Protein AF-A0A1V0R1L7-F1 (afdb_monomer)

Secondary structure (DSSP, 8-state):
-PPPPP---S---S-----PPPHHHHHHHHHHHHHHHHHHHHHHHHHHHHHSHHHHHHHHHHHHHHHHHHHHHHHHHHHHHHHHTT--HHHHHHHTT--HHHHHHHHHHHHHHHHHHHHHSHHHHHHHHHHHHHHHHHHHHHHHHHHHHHHHHHHHHHHHHHTSTTSSSPPP-

pLDDT: mean 82.45, std 17.09, range [37.06, 97.31]

Foldseek 3Di:
DDDDDDDDDPPPPPDPPCPPQDPVLVVLLVLLVLLLLLLVLVLLLLVLLLVQLASVLQCVLVSVVVSVVSVLLSVLSVVLSCVSVPHDLVNVQVVVVHDSVVCCVSRVVSNVVVSVVSVVCRVVSVVSSVVSVVSSVVSVVVCVVCVVVRNVVNPVSNVVSVPDAPPPHHPDD

Sequence (173 aa):
MRAQLPVVSTELTGMRHDAGMTSSQHDRLRNLLLALSDAALDLANDGVALAHPREGAALGLVIAPSLQGKAAHVEALACAVLRHAGVSWDAMAGRYDVTRQSLHRRLSAAADQVAENAQKFTPGHELSVHQELGLLAGACERLQQSFTPELEAAPEVWEVRRKTPGWWWPKGP

Structure (mmCIF, N/CA/C/O backbone):
data_AF-A0A1V0R1L7-F1
#
_entry.id   AF-A0A1V0R1L7-F1
#
loop_
_atom_site.group_PDB
_atom_site.id
_atom_site.type_symbol
_atom_site.label_atom_id
_atom_site.label_alt_id
_atom_site.label_comp_id
_atom_site.label_asym_id
_atom_site.label_entity_id
_atom_site.label_seq_id
_atom_site.pdbx_PDB_ins_code
_atom_site.Cartn_x
_atom_site.Cartn_y
_atom_site.Cartn_z
_atom_site.occupancy
_atom_site.B_iso_or_equiv
_atom_site.auth_seq_id
_atom_site.auth_comp_id
_atom_site.auth_asym_id
_atom_site.auth_atom_id
_atom_site.pdbx_PDB_model_num
ATOM 1 N N . MET A 1 1 ? -51.334 9.077 -24.164 1.00 40.53 1 MET A N 1
ATOM 2 C CA . MET A 1 1 ? -51.064 8.158 -23.037 1.00 40.53 1 MET A CA 1
ATOM 3 C C . MET A 1 1 ? -49.864 8.679 -22.261 1.00 40.53 1 MET A C 1
ATOM 5 O O . MET A 1 1 ? -48.751 8.579 -22.753 1.00 40.53 1 MET A O 1
ATOM 9 N N . ARG A 1 2 ? -50.092 9.314 -21.105 1.00 37.94 2 ARG A N 1
ATOM 10 C CA . ARG A 1 2 ? -49.042 9.690 -20.145 1.00 37.94 2 ARG A CA 1
ATOM 11 C C . ARG A 1 2 ? -49.097 8.667 -19.015 1.00 37.94 2 ARG A C 1
ATOM 13 O O . ARG A 1 2 ? -50.134 8.559 -18.369 1.00 37.94 2 ARG A O 1
ATOM 20 N N . ALA A 1 3 ? -48.031 7.898 -18.831 1.00 43.06 3 ALA A N 1
ATOM 21 C CA . ALA A 1 3 ? -47.920 6.975 -17.711 1.00 43.06 3 ALA A CA 1
ATOM 22 C C . ALA A 1 3 ? -47.681 7.777 -16.422 1.00 43.06 3 ALA A C 1
ATOM 24 O O . ALA A 1 3 ? -46.733 8.556 -16.336 1.00 43.06 3 ALA A O 1
ATOM 25 N N . GLN A 1 4 ? -48.580 7.609 -15.453 1.00 37.06 4 GLN A N 1
ATOM 26 C CA . GLN A 1 4 ? -48.411 8.047 -14.071 1.00 37.06 4 GLN A CA 1
ATOM 27 C C . GLN A 1 4 ? -47.345 7.165 -13.414 1.00 37.06 4 GLN A C 1
ATOM 29 O O . GLN A 1 4 ? -47.492 5.945 -13.373 1.00 37.06 4 GLN A O 1
ATOM 34 N N . LEU A 1 5 ? -46.275 7.778 -12.913 1.00 41.50 5 LEU A N 1
ATOM 35 C CA . LEU A 1 5 ? -45.351 7.123 -11.990 1.00 41.50 5 LEU A CA 1
ATOM 36 C C . LEU A 1 5 ? -45.958 7.181 -10.579 1.00 41.50 5 LEU A C 1
ATOM 38 O O . LEU A 1 5 ? -46.488 8.231 -10.202 1.00 41.50 5 LEU A O 1
ATOM 42 N N . PRO A 1 6 ? -45.923 6.085 -9.803 1.00 42.31 6 PRO A N 1
ATOM 43 C CA . PRO A 1 6 ? -46.509 6.061 -8.474 1.00 42.31 6 PRO A CA 1
ATOM 44 C C . PRO A 1 6 ? -45.695 6.917 -7.499 1.00 42.31 6 PRO A C 1
ATOM 46 O O . PRO A 1 6 ? -44.469 6.835 -7.430 1.00 42.31 6 PRO A O 1
ATOM 49 N N . VAL A 1 7 ? -46.423 7.717 -6.722 1.00 50.41 7 VAL A N 1
ATOM 50 C CA . VAL A 1 7 ? -45.963 8.368 -5.494 1.00 50.41 7 VAL A CA 1
ATOM 51 C C . VAL A 1 7 ? -45.568 7.263 -4.515 1.00 50.41 7 VAL A C 1
ATOM 53 O O . VAL A 1 7 ? -46.434 6.555 -4.007 1.00 50.41 7 VAL A O 1
ATOM 56 N N . VAL A 1 8 ? -44.267 7.089 -4.276 1.00 44.81 8 VAL A N 1
ATOM 57 C CA . VAL A 1 8 ? -43.769 6.199 -3.221 1.00 44.81 8 VAL A CA 1
ATOM 58 C C . VAL A 1 8 ? -43.462 7.037 -1.987 1.00 44.81 8 VAL A C 1
ATOM 60 O O . VAL A 1 8 ? -42.504 7.803 -1.944 1.00 44.81 8 VAL A O 1
ATOM 63 N N . SER A 1 9 ? -44.382 6.881 -1.040 1.00 40.00 9 SER A N 1
ATOM 64 C CA . SER A 1 9 ? -44.411 7.207 0.382 1.00 40.00 9 SER A CA 1
ATOM 65 C C . SER A 1 9 ? -43.230 7.929 1.031 1.00 40.00 9 SER A C 1
ATOM 67 O O . SER A 1 9 ? -42.117 7.431 1.183 1.00 40.00 9 SER A O 1
ATOM 69 N N . THR A 1 10 ? -43.620 9.066 1.589 1.00 44.59 10 THR A N 1
ATOM 70 C CA . THR A 1 10 ? -43.015 9.936 2.593 1.00 44.59 10 THR A CA 1
ATOM 71 C C . THR A 1 10 ? -42.812 9.268 3.969 1.00 44.59 10 THR A C 1
ATOM 73 O O . THR A 1 10 ? -43.235 9.828 4.973 1.00 44.59 10 THR A O 1
ATOM 76 N N . GLU A 1 11 ? -42.176 8.094 4.066 1.00 39.19 11 GLU A N 1
ATOM 77 C CA . GLU A 1 11 ? -41.917 7.433 5.369 1.00 39.19 11 GLU A CA 1
ATOM 78 C C . GLU A 1 11 ? -40.557 6.709 5.441 1.00 39.19 11 GLU A C 1
ATOM 80 O O . GLU A 1 11 ? -40.454 5.543 5.803 1.00 39.19 11 GLU A O 1
ATOM 85 N N . LEU A 1 12 ? -39.471 7.425 5.137 1.00 39.28 12 LEU A N 1
ATOM 86 C CA . LEU A 1 12 ? -38.110 7.056 5.577 1.00 39.28 12 LEU A CA 1
ATOM 87 C C . LEU A 1 12 ? -37.467 8.172 6.414 1.00 39.28 12 LEU A C 1
ATOM 89 O O . LEU A 1 12 ? -36.249 8.331 6.477 1.00 39.28 12 LEU A O 1
ATOM 93 N N . THR A 1 13 ? -38.309 8.929 7.114 1.00 42.03 13 THR A N 1
ATOM 94 C CA . THR A 1 13 ? -37.916 9.847 8.187 1.00 42.03 13 THR A CA 1
ATOM 95 C C . THR A 1 13 ? -37.793 9.048 9.486 1.00 42.03 13 THR A C 1
ATOM 97 O O . THR A 1 13 ? -38.558 9.218 10.426 1.00 42.03 13 THR A O 1
ATOM 100 N N . GLY A 1 14 ? -36.862 8.097 9.510 1.00 37.66 14 GLY A N 1
ATOM 101 C CA . GLY A 1 14 ? -36.647 7.203 10.641 1.00 37.66 14 GLY A CA 1
ATOM 102 C C . GLY A 1 14 ? -35.163 6.942 10.823 1.00 37.66 14 GLY A C 1
ATOM 103 O O . GLY A 1 14 ? -34.604 6.068 10.175 1.00 37.66 14 GLY A O 1
ATOM 104 N N . MET A 1 15 ? -34.547 7.708 11.724 1.00 38.34 15 MET A N 1
ATOM 105 C CA . MET A 1 15 ? -33.214 7.464 12.289 1.00 38.34 15 MET A CA 1
ATOM 106 C C . MET A 1 15 ? -32.006 7.656 11.356 1.00 38.34 15 MET A C 1
ATOM 108 O O . MET A 1 15 ? -31.093 6.834 11.319 1.00 38.34 15 MET A O 1
ATOM 112 N N . ARG A 1 16 ? -31.890 8.830 10.724 1.00 39.91 16 ARG A N 1
ATOM 113 C CA . ARG A 1 16 ? -30.555 9.440 10.632 1.00 39.91 16 ARG A CA 1
ATOM 114 C C . ARG A 1 16 ? -30.209 9.966 12.019 1.00 39.91 16 ARG A C 1
ATOM 116 O O . ARG A 1 16 ? -30.659 11.037 12.413 1.00 39.91 16 ARG A O 1
ATOM 123 N N . HIS A 1 17 ? -29.435 9.198 12.780 1.00 41.69 17 HIS A N 1
ATOM 124 C CA . HIS A 1 17 ? -28.569 9.820 13.769 1.00 41.69 17 HIS A CA 1
ATOM 125 C C . HIS A 1 17 ? -27.579 10.686 12.985 1.00 41.69 17 HIS A C 1
ATOM 127 O O . HIS A 1 17 ? -26.514 10.219 12.593 1.00 41.69 17 HIS A O 1
ATOM 133 N N . ASP A 1 18 ? -27.946 11.948 12.757 1.00 43.03 18 ASP A N 1
ATOM 134 C CA . ASP A 1 18 ? -26.992 13.032 12.545 1.00 43.03 18 ASP A CA 1
ATOM 135 C C . ASP A 1 18 ? -26.203 13.206 13.852 1.00 43.03 18 ASP A C 1
ATOM 137 O O . ASP A 1 18 ? -26.332 14.183 14.586 1.00 43.03 18 ASP A O 1
ATOM 141 N N . ALA A 1 19 ? -25.376 12.214 14.178 1.00 50.75 19 ALA A N 1
ATOM 142 C CA . ALA A 1 19 ? -24.194 12.440 14.979 1.00 50.75 19 ALA A CA 1
ATOM 143 C C . ALA A 1 19 ? -23.216 13.151 14.043 1.00 50.75 19 ALA A C 1
ATOM 145 O O . ALA A 1 19 ? -22.349 12.525 13.437 1.00 50.75 19 ALA A O 1
ATOM 146 N N . GLY A 1 20 ? -23.437 14.453 13.841 1.00 48.72 20 GLY A N 1
ATOM 147 C CA . GLY A 1 20 ? -22.510 15.293 13.101 1.00 48.72 20 GLY A CA 1
ATOM 148 C C . GLY A 1 20 ? -21.123 15.088 13.695 1.00 48.72 20 GLY A C 1
ATOM 149 O O . GLY A 1 20 ? -20.922 15.341 14.884 1.00 48.72 20 GLY A O 1
ATOM 150 N N . MET A 1 21 ? -20.195 14.559 12.893 1.00 60.97 21 MET A N 1
ATOM 151 C CA . MET A 1 21 ? -18.816 14.374 13.324 1.00 60.97 21 MET A CA 1
ATOM 152 C C . MET A 1 21 ? -18.313 15.708 13.875 1.00 60.97 21 MET A C 1
ATOM 154 O O . MET A 1 21 ? -18.403 16.748 13.216 1.00 60.97 21 MET A O 1
ATOM 158 N N . THR A 1 22 ? -17.798 15.694 15.100 1.00 74.44 22 THR A N 1
ATOM 159 C CA . THR A 1 22 ? -17.227 16.904 15.693 1.00 74.44 22 THR A CA 1
ATOM 160 C C . THR A 1 22 ? -16.042 17.372 14.842 1.00 74.44 22 THR A C 1
ATOM 162 O O . THR A 1 22 ? -15.439 16.570 14.125 1.00 74.44 22 THR A O 1
ATOM 165 N N . SER A 1 23 ? -15.670 18.657 14.906 1.00 73.19 23 SER A N 1
ATOM 166 C CA . SER A 1 23 ? -14.478 19.165 14.193 1.00 73.19 23 SER A CA 1
ATOM 167 C C . SER A 1 23 ? -13.250 18.281 14.453 1.00 73.19 23 SER A C 1
ATOM 169 O O . SER A 1 23 ? -12.542 17.908 13.529 1.00 73.19 23 SER A O 1
ATOM 171 N N . SER A 1 24 ? -13.082 17.820 15.697 1.00 82.00 24 SER A N 1
ATOM 172 C CA . SER A 1 24 ? -11.998 16.916 16.096 1.00 82.00 24 SER A CA 1
ATOM 173 C C . SER A 1 24 ? -12.072 15.527 15.444 1.00 82.00 24 SER A C 1
ATOM 175 O O . SER A 1 24 ? -11.038 14.950 15.104 1.00 82.00 24 SER A O 1
ATOM 177 N N . GLN A 1 25 ? -13.272 14.974 15.245 1.00 84.31 25 GLN A N 1
ATOM 178 C CA . GLN A 1 25 ? -13.444 13.702 14.537 1.00 84.31 25 GLN A CA 1
ATOM 179 C C . GLN A 1 25 ? -13.162 13.852 13.039 1.00 84.31 25 GLN A C 1
ATOM 181 O O . GLN A 1 25 ? -12.536 12.968 12.453 1.00 84.31 25 GLN A O 1
ATOM 186 N N . HIS A 1 26 ? -13.575 14.971 12.435 1.00 86.94 26 HIS A N 1
ATOM 187 C CA . HIS A 1 26 ? -13.254 15.298 11.044 1.00 86.94 26 HIS A CA 1
ATOM 188 C C . HIS A 1 26 ? -11.749 15.429 10.827 1.00 86.94 26 HIS A C 1
ATOM 190 O O . HIS A 1 26 ? -11.218 14.791 9.920 1.00 86.94 26 HIS A O 1
ATOM 196 N N . ASP A 1 27 ? -11.052 16.168 11.690 1.00 89.88 27 ASP A N 1
ATOM 197 C CA . ASP A 1 27 ? -9.600 16.334 11.598 1.00 89.88 27 ASP A CA 1
ATOM 198 C C . ASP A 1 27 ? -8.872 14.995 11.749 1.00 89.88 27 ASP A C 1
ATOM 200 O O . ASP A 1 27 ? -7.965 14.676 10.979 1.00 89.88 27 ASP A O 1
ATOM 204 N N . ARG A 1 28 ? -9.320 14.151 12.685 1.00 91.56 28 ARG A N 1
ATOM 205 C CA . ARG A 1 28 ? -8.755 12.810 12.864 1.00 91.56 28 ARG A CA 1
ATOM 206 C C . ARG A 1 28 ? -8.921 11.946 11.615 1.00 91.56 28 ARG A C 1
ATOM 208 O O . ARG A 1 28 ? -7.958 11.291 11.210 1.00 91.56 28 ARG A O 1
ATOM 215 N N . LEU A 1 29 ? -10.113 11.939 11.016 1.00 94.06 29 LEU A N 1
ATOM 216 C CA . LEU A 1 29 ? -10.384 11.173 9.800 1.00 94.06 29 LEU A CA 1
ATOM 217 C C . LEU A 1 29 ? -9.598 11.722 8.602 1.00 94.06 29 LEU A C 1
ATOM 219 O O . LEU A 1 29 ? -9.023 10.936 7.854 1.00 94.06 29 LEU A O 1
ATOM 223 N N . ARG A 1 30 ? -9.501 13.052 8.458 1.00 93.50 30 ARG A N 1
ATOM 224 C CA . ARG A 1 30 ? -8.654 13.709 7.449 1.00 93.50 30 ARG A CA 1
ATOM 225 C C . ARG A 1 30 ? -7.207 13.234 7.563 1.00 93.50 30 ARG A C 1
ATOM 227 O O . ARG A 1 30 ? -6.633 12.798 6.571 1.00 93.50 30 ARG A O 1
ATOM 234 N N . ASN A 1 31 ? -6.636 13.270 8.763 1.00 93.88 31 ASN A N 1
ATOM 235 C CA . ASN A 1 31 ? -5.245 12.876 8.993 1.00 93.88 31 ASN A CA 1
ATOM 236 C C . ASN A 1 31 ? -5.007 11.388 8.680 1.00 93.88 31 ASN A C 1
ATOM 238 O O . ASN A 1 31 ? -3.996 11.036 8.081 1.00 93.88 31 ASN A O 1
ATOM 242 N N . LEU A 1 32 ? -5.964 10.520 9.026 1.00 95.75 32 LEU A N 1
ATOM 243 C CA . LEU A 1 32 ? -5.928 9.097 8.672 1.00 95.75 32 LEU A CA 1
ATOM 244 C C . LEU A 1 32 ? -5.975 8.869 7.156 1.00 95.75 32 LEU A C 1
ATOM 246 O O . LEU A 1 32 ? -5.236 8.033 6.645 1.00 95.75 32 LEU A O 1
ATOM 250 N N . LEU A 1 33 ? -6.825 9.605 6.438 1.00 95.25 33 LEU A N 1
ATOM 251 C CA . LEU A 1 33 ? -6.928 9.519 4.979 1.00 95.25 33 LEU A CA 1
ATOM 252 C C . LEU A 1 33 ? -5.657 10.018 4.281 1.00 95.25 33 LEU A C 1
ATOM 254 O O . LEU A 1 33 ? -5.244 9.427 3.284 1.00 95.25 33 LEU A O 1
ATOM 258 N N . LEU A 1 34 ? -5.017 11.064 4.813 1.00 94.38 34 LEU A N 1
ATOM 259 C CA . LEU A 1 34 ? -3.721 11.539 4.324 1.00 94.38 34 LEU A CA 1
ATOM 260 C C . LEU A 1 34 ? -2.634 10.478 4.517 1.00 94.38 34 LEU A C 1
ATOM 262 O O . LEU A 1 34 ? -1.968 10.124 3.550 1.00 94.38 34 LEU A O 1
ATOM 266 N N . ALA A 1 35 ? -2.509 9.914 5.721 1.00 95.00 35 ALA A N 1
ATOM 267 C CA . ALA A 1 35 ? -1.542 8.851 6.001 1.00 95.00 35 ALA A CA 1
ATOM 268 C C . ALA A 1 35 ? -1.795 7.589 5.153 1.00 95.00 35 ALA A C 1
ATOM 270 O O . ALA A 1 35 ? -0.854 6.972 4.662 1.00 95.00 35 ALA A O 1
ATOM 271 N N . LEU A 1 36 ? -3.064 7.219 4.937 1.00 96.56 36 LEU A N 1
ATOM 272 C CA . LEU A 1 36 ? -3.436 6.130 4.029 1.00 96.56 36 LEU A CA 1
ATOM 273 C C . LEU A 1 36 ? -2.999 6.418 2.590 1.00 96.56 36 LEU A C 1
ATOM 275 O O . LEU A 1 36 ? -2.473 5.526 1.931 1.00 96.56 36 LEU A O 1
ATOM 279 N N . SER A 1 37 ? -3.225 7.640 2.105 1.00 94.94 37 SER A N 1
ATOM 280 C CA . SER A 1 37 ? -2.856 8.030 0.741 1.00 94.94 37 SER A CA 1
ATOM 281 C C . SER A 1 37 ? -1.341 8.000 0.550 1.00 94.94 37 SER A C 1
ATOM 283 O O . SER A 1 37 ? -0.871 7.433 -0.428 1.00 94.94 37 SER A O 1
ATOM 285 N N . ASP A 1 38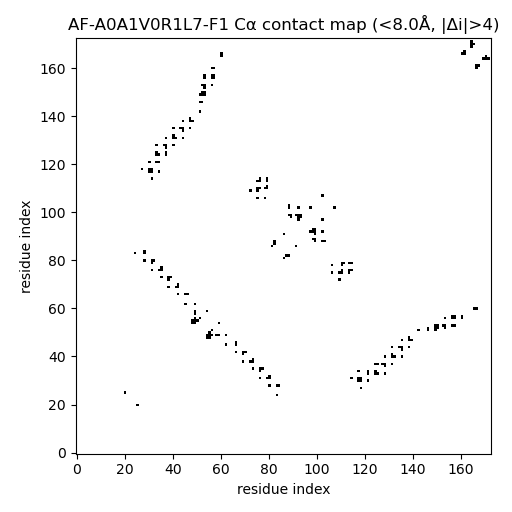 ? -0.594 8.539 1.512 1.00 94.12 38 ASP A N 1
ATOM 286 C CA . ASP A 1 38 ? 0.871 8.516 1.559 1.00 94.12 38 ASP A CA 1
ATOM 287 C C . ASP A 1 38 ? 1.415 7.079 1.468 1.00 94.12 38 ASP A C 1
ATOM 289 O O . ASP A 1 38 ? 2.116 6.721 0.522 1.00 94.12 38 ASP A O 1
ATOM 293 N N . ALA A 1 39 ? 0.973 6.200 2.374 1.00 94.12 39 ALA A N 1
ATOM 294 C CA . ALA A 1 39 ? 1.390 4.798 2.387 1.00 94.12 39 ALA A CA 1
ATOM 295 C C . ALA A 1 39 ? 0.986 4.031 1.114 1.00 94.12 39 ALA A C 1
ATOM 297 O O . ALA A 1 39 ? 1.709 3.141 0.662 1.00 94.12 39 ALA A O 1
ATOM 298 N N . ALA A 1 40 ? -0.176 4.345 0.533 1.00 95.62 40 ALA A N 1
ATOM 299 C CA . ALA A 1 40 ? -0.632 3.719 -0.703 1.00 95.62 40 ALA A CA 1
ATOM 300 C C . ALA A 1 40 ? 0.202 4.157 -1.916 1.00 95.62 40 ALA A C 1
ATOM 302 O O . ALA A 1 40 ? 0.450 3.337 -2.800 1.00 95.62 40 ALA A O 1
ATOM 303 N N . LEU A 1 41 ? 0.646 5.416 -1.958 1.00 94.38 41 LEU A N 1
ATOM 304 C CA . LEU A 1 41 ? 1.520 5.922 -3.015 1.00 94.38 41 LEU A CA 1
ATOM 305 C C . LEU A 1 41 ? 2.919 5.317 -2.920 1.00 94.38 41 LEU A C 1
ATOM 307 O O . LEU A 1 41 ? 3.429 4.838 -3.929 1.00 94.38 41 LEU A O 1
ATOM 311 N N . ASP A 1 42 ? 3.485 5.242 -1.717 1.00 90.81 42 ASP A N 1
ATOM 312 C CA . ASP A 1 42 ? 4.768 4.573 -1.478 1.00 90.81 42 ASP A CA 1
ATOM 313 C C . ASP A 1 42 ? 4.718 3.084 -1.890 1.00 90.81 42 ASP A C 1
ATOM 315 O O . ASP A 1 42 ? 5.608 2.576 -2.577 1.00 90.81 42 ASP A O 1
ATOM 319 N N . LEU A 1 43 ? 3.625 2.379 -1.563 1.00 93.31 43 LEU A N 1
ATOM 320 C CA . LEU A 1 43 ? 3.392 1.008 -2.035 1.00 93.31 43 LEU A CA 1
ATOM 321 C C . LEU A 1 43 ? 3.291 0.928 -3.570 1.00 93.31 43 LEU A C 1
ATOM 323 O O . LEU A 1 43 ? 3.819 -0.005 -4.179 1.00 93.31 43 LEU A O 1
ATOM 327 N N . ALA A 1 44 ? 2.602 1.882 -4.201 1.00 93.31 44 ALA A N 1
ATOM 328 C CA . ALA A 1 44 ? 2.444 1.925 -5.651 1.00 93.31 44 ALA A CA 1
ATOM 329 C C . ALA A 1 44 ? 3.774 2.201 -6.370 1.00 93.31 44 ALA A C 1
ATOM 331 O O . ALA A 1 44 ? 4.036 1.577 -7.398 1.00 93.31 44 ALA A O 1
ATOM 332 N N . ASN A 1 45 ? 4.626 3.068 -5.819 1.00 90.00 45 ASN A N 1
ATOM 333 C CA . ASN A 1 45 ? 5.953 3.369 -6.358 1.00 90.00 45 ASN A CA 1
ATOM 334 C C . ASN A 1 45 ? 6.840 2.118 -6.418 1.00 90.00 45 ASN A C 1
ATOM 336 O O . ASN A 1 45 ? 7.383 1.799 -7.481 1.00 90.00 45 ASN A O 1
ATOM 340 N N . ASP A 1 46 ? 6.899 1.339 -5.334 1.00 88.31 46 ASP A N 1
ATOM 341 C CA . ASP A 1 46 ? 7.596 0.044 -5.332 1.00 88.31 46 ASP A CA 1
ATOM 342 C C . ASP A 1 46 ? 6.980 -0.941 -6.343 1.00 88.31 46 ASP A C 1
ATOM 344 O O . ASP A 1 46 ? 7.692 -1.700 -7.006 1.00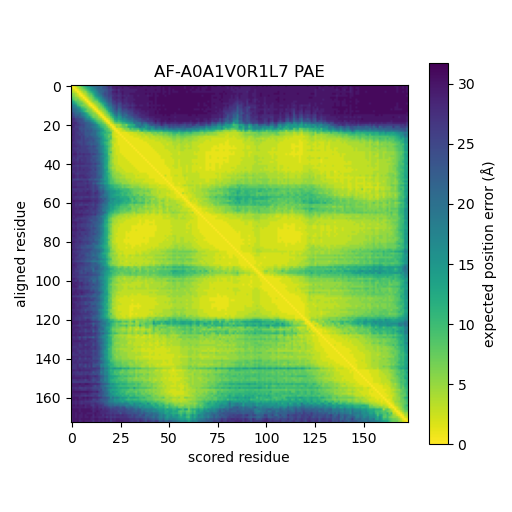 88.31 46 ASP A O 1
ATOM 348 N N . GLY A 1 47 ? 5.649 -0.929 -6.482 1.00 89.00 47 GLY A N 1
ATOM 349 C CA . GLY A 1 47 ? 4.929 -1.756 -7.450 1.00 89.00 47 GLY A CA 1
ATOM 350 C C . GLY A 1 47 ? 5.297 -1.440 -8.903 1.00 89.00 47 GLY A C 1
ATOM 351 O O . GLY A 1 47 ? 5.516 -2.357 -9.696 1.00 89.00 47 GLY A O 1
ATOM 352 N N . VAL A 1 48 ? 5.423 -0.158 -9.254 1.00 89.62 48 VAL A N 1
ATOM 353 C CA . VAL A 1 48 ? 5.861 0.275 -10.592 1.00 89.62 48 VAL A CA 1
ATOM 354 C C . VAL A 1 48 ? 7.321 -0.098 -10.840 1.00 89.62 48 VAL A C 1
ATOM 356 O O . VAL A 1 48 ? 7.638 -0.609 -11.915 1.00 89.62 48 VAL A O 1
ATOM 359 N N . ALA A 1 49 ? 8.197 0.070 -9.845 1.00 85.31 49 ALA A N 1
ATOM 360 C CA . ALA A 1 49 ? 9.594 -0.359 -9.947 1.00 85.31 49 ALA A CA 1
ATOM 361 C C . ALA A 1 49 ? 9.713 -1.872 -10.219 1.00 85.31 49 ALA A C 1
ATOM 363 O O . ALA A 1 49 ? 10.545 -2.311 -11.013 1.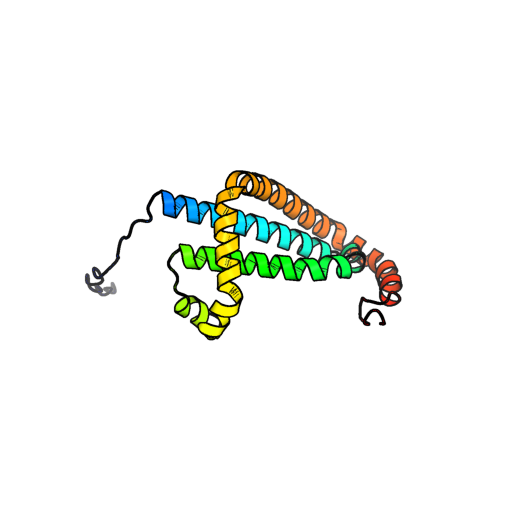00 85.31 49 ALA A O 1
ATOM 364 N N . LEU A 1 50 ? 8.837 -2.682 -9.618 1.00 86.69 50 LEU A N 1
ATOM 365 C CA . LEU A 1 50 ? 8.753 -4.120 -9.889 1.00 86.69 50 LEU A CA 1
ATOM 366 C C . LEU A 1 50 ? 8.177 -4.464 -11.263 1.00 86.69 50 LEU A C 1
ATOM 368 O O . LEU A 1 50 ? 8.568 -5.475 -11.844 1.00 86.69 50 LEU A O 1
ATOM 372 N N . ALA A 1 51 ? 7.260 -3.648 -11.784 1.00 88.56 51 ALA A N 1
ATOM 373 C CA . ALA A 1 51 ? 6.682 -3.842 -13.112 1.00 88.56 51 ALA A CA 1
ATOM 374 C C . ALA A 1 51 ? 7.690 -3.577 -14.245 1.00 88.56 51 ALA A C 1
ATOM 376 O O . ALA A 1 51 ? 7.476 -3.998 -15.383 1.00 88.56 51 ALA A O 1
ATOM 377 N N . HIS A 1 52 ? 8.795 -2.894 -13.947 1.00 88.44 52 HIS A N 1
ATOM 378 C CA . HIS A 1 52 ? 9.821 -2.569 -14.921 1.00 88.44 52 HIS A CA 1
ATOM 379 C C . HIS A 1 52 ? 10.625 -3.826 -15.337 1.00 88.44 52 HIS A C 1
ATOM 381 O O . HIS A 1 52 ? 11.259 -4.448 -14.482 1.00 88.44 52 HIS A O 1
ATOM 387 N N . PRO A 1 53 ? 10.693 -4.204 -16.633 1.00 88.38 53 PRO A N 1
ATOM 388 C CA . PRO A 1 53 ? 11.251 -5.496 -17.067 1.00 88.38 53 PRO A CA 1
ATOM 389 C C . PRO A 1 53 ? 12.688 -5.770 -16.602 1.00 88.38 53 PRO A C 1
ATOM 391 O O . PRO A 1 53 ? 13.019 -6.880 -16.176 1.00 88.38 53 PRO A O 1
ATOM 394 N N . ARG A 1 54 ? 13.546 -4.748 -16.669 1.00 87.62 54 ARG A N 1
ATOM 395 C CA . ARG A 1 54 ? 14.956 -4.840 -16.277 1.00 87.62 54 ARG A CA 1
ATOM 396 C C . ARG A 1 54 ? 15.174 -4.600 -14.781 1.00 87.62 54 ARG A C 1
ATOM 398 O O . ARG A 1 54 ? 15.712 -5.467 -14.094 1.00 87.62 54 ARG A O 1
ATOM 405 N N . GLU A 1 55 ? 14.741 -3.447 -14.269 1.00 81.88 55 GLU A N 1
ATOM 406 C CA . GLU A 1 55 ? 14.864 -3.084 -12.849 1.00 81.88 55 GLU A CA 1
ATOM 407 C C . GLU A 1 55 ? 14.131 -4.052 -11.917 1.00 81.88 55 GLU A C 1
ATOM 409 O O . GLU A 1 55 ? 14.728 -4.510 -10.946 1.00 81.88 55 GLU A O 1
ATOM 414 N N . GLY A 1 56 ? 12.897 -4.447 -12.235 1.00 85.56 56 GLY A N 1
ATOM 415 C CA . GLY A 1 56 ? 12.128 -5.411 -11.451 1.00 85.56 56 GLY A CA 1
ATOM 416 C C . GLY A 1 56 ? 12.814 -6.774 -11.371 1.00 85.56 56 GLY A C 1
ATOM 417 O O . GLY A 1 56 ? 12.899 -7.369 -10.296 1.00 85.56 56 GLY A O 1
ATOM 418 N N . ALA A 1 57 ? 13.419 -7.241 -12.467 1.00 81.62 57 ALA A N 1
ATOM 419 C CA . ALA A 1 57 ? 14.227 -8.458 -12.449 1.00 81.62 57 ALA A CA 1
ATOM 420 C C . ALA A 1 57 ? 15.525 -8.308 -11.639 1.00 81.62 57 ALA A C 1
ATOM 422 O O . ALA A 1 57 ? 15.981 -9.254 -10.995 1.00 81.62 57 ALA A O 1
ATOM 423 N N . ALA A 1 58 ? 16.130 -7.120 -11.640 1.00 81.31 58 ALA A N 1
ATOM 424 C CA . ALA A 1 58 ? 17.331 -6.847 -10.863 1.00 81.31 58 ALA A CA 1
ATOM 425 C C . ALA A 1 58 ? 17.054 -6.700 -9.355 1.00 81.31 58 ALA A C 1
ATOM 427 O O . ALA A 1 58 ? 17.796 -7.228 -8.526 1.00 81.31 58 ALA A O 1
ATOM 428 N N . LEU A 1 59 ? 16.006 -5.980 -8.978 1.00 79.56 59 LEU A N 1
ATOM 429 C CA . LEU A 1 59 ? 15.776 -5.538 -7.603 1.00 79.56 59 LEU A CA 1
ATOM 430 C C . LEU A 1 59 ? 14.631 -6.279 -6.917 1.00 79.56 59 LEU A C 1
ATOM 432 O O . LEU A 1 59 ? 14.442 -6.117 -5.714 1.00 79.56 59 LEU A O 1
ATOM 436 N N . GLY A 1 60 ? 13.900 -7.136 -7.633 1.00 77.19 60 GLY A N 1
ATOM 437 C CA . GLY A 1 60 ? 12.638 -7.674 -7.141 1.00 77.19 60 GLY A CA 1
ATOM 438 C C . GLY A 1 60 ? 12.721 -8.454 -5.832 1.00 77.19 60 GLY A C 1
ATOM 439 O O . GLY A 1 60 ? 11.801 -8.389 -5.031 1.00 77.19 60 GLY A O 1
ATOM 440 N N . LEU A 1 61 ? 13.849 -9.101 -5.536 1.00 75.69 61 LEU A N 1
ATOM 441 C CA . LEU A 1 61 ? 14.055 -9.792 -4.253 1.00 75.69 61 LEU A CA 1
ATOM 442 C C . LEU A 1 61 ? 14.351 -8.868 -3.075 1.00 75.69 61 LEU A C 1
ATOM 444 O O . LEU A 1 61 ? 14.191 -9.275 -1.928 1.00 75.69 61 LEU A O 1
ATOM 448 N N . VAL A 1 62 ? 14.815 -7.653 -3.351 1.00 77.81 62 VAL A N 1
ATOM 449 C CA . VAL A 1 62 ? 15.004 -6.616 -2.336 1.00 77.81 62 VAL A CA 1
ATOM 450 C C . VAL A 1 62 ? 13.669 -5.916 -2.072 1.00 77.81 62 VAL A C 1
ATOM 452 O O . VAL A 1 62 ? 13.345 -5.657 -0.918 1.00 77.81 62 VAL A O 1
ATOM 455 N N . ILE A 1 63 ? 12.878 -5.681 -3.125 1.00 76.56 63 ILE A N 1
ATOM 456 C CA . ILE A 1 63 ? 11.611 -4.935 -3.060 1.00 76.56 63 ILE A CA 1
ATOM 457 C C . ILE A 1 63 ? 10.433 -5.819 -2.600 1.00 76.56 63 ILE A C 1
ATOM 459 O O . ILE A 1 63 ? 9.556 -5.373 -1.868 1.00 76.56 63 ILE A O 1
ATOM 463 N N . ALA A 1 64 ? 10.378 -7.101 -2.973 1.00 76.50 64 ALA A N 1
ATOM 464 C CA . ALA A 1 64 ? 9.228 -7.952 -2.644 1.00 76.50 64 ALA A CA 1
ATOM 465 C C . ALA A 1 64 ? 8.987 -8.131 -1.126 1.00 76.50 64 ALA A C 1
ATOM 467 O O . ALA A 1 64 ? 7.830 -8.047 -0.704 1.00 76.50 64 ALA A O 1
ATOM 468 N N . PRO A 1 65 ? 10.015 -8.319 -0.270 1.00 81.19 65 PRO A N 1
ATOM 469 C CA . PRO A 1 65 ? 9.804 -8.353 1.176 1.00 81.19 65 PRO A CA 1
ATOM 470 C C . PRO A 1 65 ? 9.295 -7.019 1.745 1.00 81.19 65 PRO A C 1
ATOM 472 O O . PRO A 1 65 ? 8.455 -7.030 2.647 1.00 81.19 65 PRO A O 1
ATOM 475 N N . SER A 1 66 ? 9.758 -5.873 1.221 1.00 82.75 66 SER A N 1
ATOM 476 C CA . SER A 1 66 ? 9.277 -4.561 1.675 1.00 82.75 66 SER A CA 1
ATOM 477 C C . SER A 1 66 ? 7.825 -4.323 1.267 1.00 82.75 66 SER A C 1
ATOM 479 O O . SER A 1 66 ? 7.053 -3.827 2.089 1.00 82.75 66 SER A O 1
ATOM 481 N N . LEU A 1 67 ? 7.413 -4.762 0.070 1.00 86.94 67 LEU A N 1
ATOM 482 C CA . LEU A 1 67 ? 6.022 -4.674 -0.383 1.00 86.94 67 LEU A CA 1
ATOM 483 C C . LEU A 1 67 ? 5.042 -5.339 0.579 1.00 86.94 67 LEU A C 1
ATOM 485 O O . LEU A 1 67 ? 3.976 -4.787 0.837 1.00 86.94 67 LEU A O 1
ATOM 489 N N . GLN A 1 68 ? 5.375 -6.518 1.110 1.00 88.75 68 GLN A N 1
ATOM 490 C CA . GLN A 1 68 ? 4.483 -7.212 2.040 1.00 88.75 68 GLN A CA 1
ATOM 491 C C . GLN A 1 68 ? 4.253 -6.380 3.310 1.00 88.75 68 GLN A C 1
ATOM 493 O O . GLN A 1 68 ? 3.118 -6.254 3.773 1.00 88.75 68 GLN A O 1
ATOM 498 N N . GLY A 1 69 ? 5.319 -5.779 3.847 1.00 91.31 69 GLY A N 1
ATOM 499 C CA . GLY A 1 69 ? 5.235 -4.872 4.991 1.00 91.31 69 GLY A CA 1
ATOM 500 C C . GLY A 1 69 ? 4.419 -3.615 4.680 1.00 91.31 69 GLY A C 1
ATOM 501 O O . GLY A 1 69 ? 3.529 -3.258 5.453 1.00 91.31 69 GLY A O 1
ATOM 502 N N . LYS A 1 70 ? 4.662 -2.988 3.522 1.00 94.12 70 LYS A N 1
ATOM 503 C CA . LYS A 1 70 ? 3.920 -1.806 3.053 1.00 94.12 70 LYS A CA 1
ATOM 504 C C . LYS A 1 70 ? 2.432 -2.113 2.840 1.00 94.12 70 LYS A C 1
ATOM 506 O O . LYS A 1 70 ? 1.579 -1.366 3.308 1.00 94.12 70 LYS A O 1
ATOM 511 N N . ALA A 1 71 ? 2.096 -3.251 2.234 1.00 94.69 71 ALA A N 1
ATOM 512 C CA . ALA A 1 71 ? 0.713 -3.683 2.033 1.00 94.69 71 ALA A CA 1
ATOM 513 C C . ALA A 1 71 ? -0.015 -3.929 3.364 1.00 94.69 71 ALA A C 1
ATOM 515 O O . ALA A 1 71 ? -1.148 -3.482 3.539 1.00 94.69 71 ALA A O 1
ATOM 516 N N . ALA A 1 72 ? 0.646 -4.575 4.331 1.00 94.19 72 ALA A N 1
ATOM 517 C CA . ALA A 1 72 ? 0.094 -4.750 5.675 1.00 94.19 72 ALA A CA 1
ATOM 518 C C . ALA A 1 72 ? -0.110 -3.404 6.397 1.00 94.19 72 ALA A C 1
ATOM 520 O O . ALA A 1 72 ? -1.090 -3.227 7.122 1.00 94.19 72 ALA A O 1
ATOM 521 N N . HIS A 1 73 ? 0.787 -2.437 6.181 1.00 96.00 73 HIS A N 1
ATOM 522 C CA . HIS A 1 73 ? 0.655 -1.089 6.729 1.00 96.00 73 HIS A CA 1
ATOM 523 C C . HIS A 1 73 ? -0.545 -0.335 6.134 1.00 96.00 73 HIS A C 1
ATOM 525 O O . HIS A 1 73 ? -1.354 0.219 6.882 1.00 96.00 73 HIS A O 1
ATOM 531 N N . VAL A 1 74 ? -0.717 -0.386 4.808 1.00 97.25 74 VAL A N 1
ATOM 532 C CA . VAL A 1 74 ? -1.891 0.163 4.106 1.00 97.25 74 VAL A CA 1
ATOM 533 C C . VAL A 1 74 ? -3.181 -0.487 4.609 1.00 97.25 74 VAL A C 1
ATOM 535 O O . VAL A 1 74 ? -4.157 0.212 4.878 1.00 97.25 74 VAL A O 1
ATOM 538 N N . GLU A 1 75 ? -3.191 -1.807 4.805 1.00 96.25 75 GLU A N 1
ATOM 539 C CA . GLU A 1 75 ? -4.353 -2.519 5.345 1.00 96.25 75 GLU A CA 1
ATOM 540 C C . GLU A 1 75 ? -4.705 -2.053 6.769 1.00 96.25 75 GLU A C 1
ATOM 542 O O . GLU A 1 75 ? -5.878 -1.814 7.074 1.00 96.25 75 GLU A O 1
ATOM 547 N N . ALA A 1 76 ? -3.705 -1.866 7.635 1.00 97.06 76 ALA A N 1
ATOM 548 C CA . ALA A 1 76 ? -3.915 -1.339 8.981 1.00 97.06 76 ALA A CA 1
ATOM 549 C C . ALA A 1 76 ? -4.496 0.087 8.956 1.00 97.06 76 ALA A C 1
ATOM 551 O O . ALA A 1 76 ? -5.431 0.377 9.705 1.00 97.06 76 ALA A O 1
ATOM 552 N N . LEU A 1 77 ? -3.995 0.958 8.071 1.00 97.31 77 LEU A N 1
ATOM 553 C CA . LEU A 1 77 ? -4.505 2.322 7.888 1.00 97.31 77 LEU A CA 1
ATOM 554 C C . LEU A 1 77 ? -5.938 2.330 7.344 1.00 97.31 77 LEU A C 1
ATOM 556 O O . LEU A 1 77 ? -6.788 3.047 7.871 1.00 97.31 77 LEU A O 1
ATOM 560 N N . ALA A 1 78 ? -6.246 1.491 6.353 1.00 96.69 78 ALA A N 1
ATOM 561 C CA . ALA A 1 78 ? -7.601 1.345 5.825 1.00 96.69 78 ALA A CA 1
ATOM 562 C C . ALA A 1 78 ? -8.576 0.856 6.910 1.00 96.69 78 ALA A C 1
ATOM 564 O O . ALA A 1 78 ? -9.673 1.398 7.062 1.00 96.69 78 ALA A O 1
ATOM 565 N N . CYS A 1 79 ? -8.157 -0.117 7.726 1.00 96.12 79 CYS A N 1
ATOM 566 C CA . CYS A 1 79 ? -8.926 -0.573 8.879 1.00 96.12 79 CYS A CA 1
ATOM 567 C C . CYS A 1 79 ? -9.149 0.557 9.899 1.00 96.12 79 CYS A C 1
ATOM 569 O O . CYS A 1 79 ? -10.258 0.706 10.416 1.00 96.12 79 CYS A O 1
ATOM 571 N N . ALA A 1 80 ? -8.125 1.363 10.187 1.00 96.56 80 ALA A N 1
ATOM 572 C CA . ALA A 1 80 ? -8.231 2.502 11.095 1.00 96.56 80 ALA A CA 1
ATOM 573 C C . ALA A 1 80 ? -9.214 3.566 10.576 1.00 96.56 80 ALA A C 1
ATOM 575 O O . ALA A 1 80 ? -10.066 4.025 11.339 1.00 96.56 80 ALA A O 1
ATOM 576 N N . VAL A 1 81 ? -9.154 3.906 9.282 1.00 96.69 81 VAL A N 1
ATOM 577 C CA . VAL A 1 81 ? -10.102 4.816 8.613 1.00 96.69 81 VAL A CA 1
ATOM 578 C C . VAL A 1 81 ? -11.537 4.323 8.791 1.00 96.69 81 VAL A C 1
ATOM 580 O O . VAL A 1 81 ? -12.384 5.072 9.271 1.00 96.69 81 VAL A O 1
ATOM 583 N N . LEU A 1 82 ? -11.809 3.053 8.468 1.00 94.81 82 LEU A N 1
ATOM 584 C CA . LEU A 1 82 ? -13.152 2.476 8.579 1.00 94.81 82 LEU A CA 1
ATOM 585 C C . LEU A 1 82 ? -13.670 2.502 10.022 1.00 94.81 82 LEU A C 1
ATOM 587 O O . LEU A 1 82 ? -14.803 2.921 10.263 1.00 94.81 82 LEU A O 1
ATOM 591 N N . ARG A 1 83 ? -12.834 2.126 10.997 1.00 94.19 83 ARG A N 1
ATOM 592 C CA . ARG A 1 83 ? -13.207 2.173 12.420 1.00 94.19 83 ARG A CA 1
ATOM 593 C C . ARG A 1 83 ? -13.528 3.588 12.883 1.00 94.19 83 ARG A C 1
ATOM 595 O O . ARG A 1 83 ? -14.529 3.794 13.565 1.00 94.19 83 ARG A O 1
ATOM 602 N N . HIS A 1 84 ? -12.699 4.561 12.514 1.00 93.31 84 HIS A N 1
ATOM 603 C CA . HIS A 1 84 ? -12.901 5.957 12.899 1.00 93.31 84 HIS A CA 1
ATOM 604 C C . HIS A 1 84 ? -14.043 6.643 12.139 1.00 93.31 84 HIS A C 1
ATOM 606 O O . HIS A 1 84 ? -14.587 7.620 12.647 1.00 93.31 84 HIS A O 1
ATOM 612 N N . ALA A 1 85 ? -14.464 6.097 10.997 1.00 92.31 85 ALA A N 1
ATOM 613 C CA . ALA A 1 85 ? -15.698 6.467 10.304 1.00 92.31 85 ALA A CA 1
ATOM 614 C C . ALA A 1 85 ? -16.963 5.813 10.907 1.00 92.31 85 ALA A C 1
ATOM 616 O O . ALA A 1 85 ? -18.065 6.046 10.418 1.00 92.31 85 ALA A O 1
ATOM 617 N N . GLY A 1 86 ? -16.826 4.996 11.959 1.00 91.56 86 GLY A N 1
ATOM 618 C CA . GLY A 1 86 ? -17.945 4.360 12.661 1.00 91.56 86 GLY A CA 1
ATOM 619 C C . GLY A 1 86 ? -18.310 2.957 12.165 1.00 91.56 86 GLY A C 1
ATOM 620 O O . GLY A 1 86 ? -19.317 2.401 12.600 1.00 91.56 86 GLY A O 1
ATOM 621 N N . VAL A 1 87 ? -17.510 2.351 11.283 1.00 92.81 87 VAL A N 1
ATOM 622 C CA . VAL A 1 87 ? -17.750 0.981 10.809 1.00 92.81 87 VAL A CA 1
ATOM 623 C C . VAL A 1 87 ? -17.358 -0.025 11.894 1.00 92.81 87 VAL A C 1
ATOM 625 O O . VAL A 1 87 ? -16.237 -0.012 12.411 1.00 92.81 87 VAL A O 1
ATOM 628 N N . SER A 1 88 ? -18.280 -0.926 12.237 1.00 93.12 88 SER A N 1
ATOM 629 C CA . SER A 1 88 ? -18.039 -1.968 13.238 1.00 93.12 88 SER A CA 1
ATOM 630 C C . SER A 1 88 ? -17.146 -3.094 12.703 1.00 93.12 88 SER A C 1
ATOM 632 O O . SER A 1 88 ? -17.064 -3.348 11.499 1.00 93.12 88 SER A O 1
ATOM 634 N N . TRP A 1 89 ? -16.505 -3.831 13.614 1.00 93.06 89 TRP A N 1
ATOM 635 C CA . TRP A 1 89 ? -15.718 -5.013 13.253 1.00 93.06 89 TRP A CA 1
ATOM 636 C C . TRP A 1 89 ? -16.543 -6.110 12.579 1.00 93.06 89 TRP A C 1
ATOM 638 O O . TRP A 1 89 ? -16.023 -6.778 11.691 1.00 93.06 89 TRP A O 1
ATOM 648 N N . ASP A 1 90 ? -17.810 -6.281 12.965 1.00 93.94 90 ASP A N 1
ATOM 649 C CA . ASP A 1 90 ? -18.720 -7.231 12.313 1.00 93.94 90 ASP A CA 1
ATOM 650 C C . ASP A 1 90 ? -19.011 -6.825 10.865 1.00 93.94 90 ASP A C 1
ATOM 652 O O . ASP A 1 90 ? -1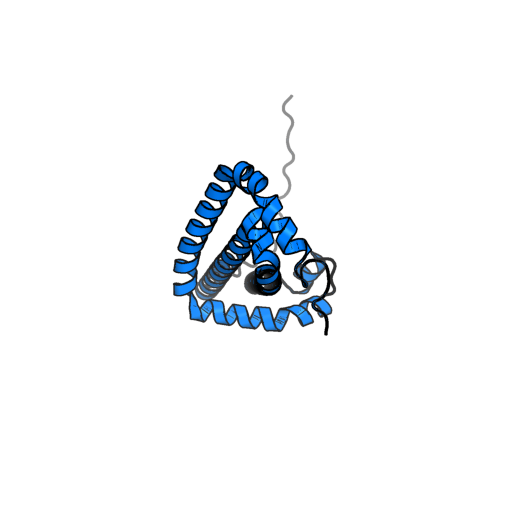8.951 -7.664 9.969 1.00 93.94 90 ASP A O 1
ATOM 656 N N . ALA A 1 91 ? -19.250 -5.532 10.616 1.00 91.62 91 ALA A N 1
ATOM 657 C CA . ALA A 1 91 ? -19.499 -5.018 9.272 1.00 91.62 91 ALA A CA 1
ATOM 658 C C . ALA A 1 91 ? -18.268 -5.162 8.362 1.00 91.62 91 ALA A C 1
ATOM 660 O O . ALA A 1 91 ? -18.399 -5.547 7.201 1.00 91.62 91 ALA A O 1
ATOM 661 N N . MET A 1 92 ? -17.067 -4.900 8.890 1.00 93.25 92 MET A N 1
ATOM 662 C CA . MET A 1 92 ? -15.826 -5.142 8.148 1.00 93.25 92 MET A CA 1
ATOM 663 C C . MET A 1 92 ? -15.634 -6.635 7.863 1.00 93.25 92 MET A C 1
ATOM 665 O O . MET A 1 92 ? -15.392 -7.011 6.722 1.00 93.25 92 MET A O 1
ATOM 669 N N . ALA A 1 93 ? -15.784 -7.495 8.872 1.00 91.94 93 ALA A N 1
ATOM 670 C CA . ALA A 1 93 ? -15.568 -8.933 8.744 1.00 91.94 93 ALA A CA 1
ATOM 671 C C . ALA A 1 93 ? -16.539 -9.594 7.748 1.00 91.94 93 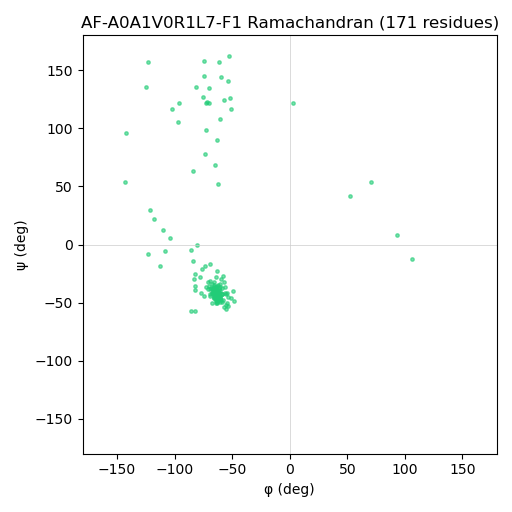ALA A C 1
ATOM 673 O O . ALA A 1 93 ? -16.108 -10.370 6.895 1.00 91.94 93 ALA A O 1
ATOM 674 N N . GLY A 1 94 ? -17.821 -9.210 7.786 1.00 88.25 94 GLY A N 1
ATOM 675 C CA . GLY A 1 94 ? -18.850 -9.725 6.879 1.00 88.25 94 GLY A CA 1
ATOM 676 C C . GLY A 1 94 ? -18.618 -9.389 5.402 1.00 88.25 94 GLY A C 1
ATOM 677 O O . GLY A 1 94 ? -19.097 -10.110 4.535 1.00 88.25 94 GLY A O 1
ATOM 678 N N . ARG A 1 95 ? -17.850 -8.334 5.092 1.00 87.56 95 ARG A N 1
ATOM 679 C CA . ARG A 1 95 ? -17.508 -7.971 3.707 1.00 87.56 95 ARG A CA 1
ATOM 680 C C . ARG A 1 95 ? -16.397 -8.838 3.107 1.00 87.56 95 ARG A C 1
ATOM 682 O O . ARG A 1 95 ? -16.350 -8.987 1.890 1.00 87.56 95 ARG A O 1
ATOM 689 N N . TYR A 1 96 ? -15.506 -9.374 3.940 1.00 80.12 96 TYR A N 1
ATOM 690 C CA . TYR A 1 96 ? -14.306 -10.102 3.505 1.00 80.12 96 TYR A CA 1
ATOM 691 C C . TYR A 1 96 ? -14.371 -11.608 3.782 1.00 80.12 96 TYR A C 1
ATOM 693 O O . TYR A 1 96 ? -13.346 -12.274 3.700 1.00 80.12 96 TYR A O 1
ATOM 701 N N . ASP A 1 97 ? -15.551 -12.129 4.126 1.00 86.75 97 ASP A N 1
ATOM 702 C CA . ASP A 1 97 ? -15.775 -13.545 4.449 1.00 86.75 97 ASP A CA 1
ATOM 703 C C . ASP A 1 97 ? -14.804 -14.088 5.519 1.00 86.75 97 ASP A C 1
ATOM 705 O O . ASP A 1 97 ? -14.245 -15.180 5.432 1.00 86.75 97 ASP A O 1
ATOM 709 N N . VAL A 1 98 ? -14.562 -13.280 6.557 1.00 90.88 98 VAL A N 1
ATOM 710 C CA . VAL A 1 98 ? -13.729 -13.654 7.707 1.00 90.88 98 VAL A CA 1
ATOM 711 C C . VAL A 1 98 ? -14.513 -13.513 9.000 1.00 90.88 98 VAL A C 1
ATOM 713 O O . VAL A 1 98 ? -15.464 -12.743 9.104 1.00 90.88 98 VAL A O 1
ATOM 716 N N . THR A 1 99 ? -14.095 -14.229 10.042 1.00 93.94 99 THR A N 1
ATOM 717 C CA . THR A 1 99 ? -14.711 -14.066 11.363 1.00 93.94 99 THR A CA 1
ATOM 718 C C . THR A 1 99 ? -14.258 -12.759 12.014 1.00 93.94 99 THR A C 1
ATOM 720 O O . THR A 1 99 ? -13.087 -12.372 11.917 1.00 93.94 99 THR A O 1
ATOM 723 N N . ARG A 1 100 ? -15.157 -12.110 12.770 1.00 94.69 100 ARG A N 1
ATOM 724 C CA . ARG A 1 100 ? -14.829 -10.911 13.563 1.00 94.69 100 ARG A CA 1
ATOM 725 C C . ARG A 1 100 ? -13.594 -11.128 14.444 1.00 94.69 100 ARG A C 1
ATOM 727 O O . ARG A 1 100 ? -12.715 -10.275 14.499 1.00 94.69 100 ARG A O 1
ATOM 734 N N . GLN A 1 101 ? -13.528 -12.265 15.139 1.00 95.06 101 GLN A N 1
ATOM 735 C CA . GLN A 1 101 ? -12.428 -12.595 16.053 1.00 95.06 101 GLN A CA 1
ATOM 736 C C . GLN A 1 101 ? -11.084 -12.711 15.323 1.00 95.06 101 GLN A C 1
ATOM 738 O O . GLN A 1 101 ? -10.082 -12.195 15.816 1.00 95.06 101 GLN A O 1
ATOM 743 N N . SER A 1 102 ? -11.065 -13.347 14.145 1.00 93.50 102 SER A N 1
ATOM 744 C CA . SER A 1 102 ? -9.860 -13.464 13.317 1.00 93.50 102 SER A CA 1
ATOM 745 C C . SER A 1 102 ? -9.367 -12.091 12.859 1.00 93.50 102 SER A C 1
ATOM 747 O O . SER A 1 102 ? -8.203 -11.746 13.077 1.00 93.50 102 SER A O 1
ATOM 749 N N . LEU A 1 103 ? -10.274 -11.274 12.310 1.00 93.31 103 LEU A N 1
ATOM 750 C CA . LEU A 1 103 ? -9.963 -9.929 11.831 1.00 93.31 103 LEU A CA 1
ATOM 751 C C . LEU A 1 103 ? -9.437 -9.030 12.958 1.00 93.31 103 LEU A C 1
ATOM 753 O O . LEU A 1 103 ? -8.373 -8.427 12.827 1.00 93.31 103 LEU A O 1
ATOM 757 N N . HIS A 1 104 ? -10.143 -8.998 14.090 1.00 94.44 104 HIS A N 1
ATOM 758 C CA . HIS A 1 104 ? -9.768 -8.192 15.249 1.00 94.44 104 HIS A CA 1
ATOM 759 C C . HIS A 1 104 ? -8.395 -8.589 15.800 1.00 94.44 104 HIS A C 1
ATOM 761 O O . HIS A 1 104 ? -7.559 -7.725 16.057 1.00 94.44 104 HIS A O 1
ATOM 767 N N . ARG A 1 105 ? -8.136 -9.894 15.970 1.00 94.62 105 ARG A N 1
ATOM 768 C CA . ARG A 1 105 ? -6.846 -10.390 16.476 1.00 94.62 105 ARG A CA 1
ATOM 769 C C . ARG A 1 105 ? -5.689 -9.993 15.562 1.00 94.62 105 ARG A C 1
ATOM 771 O O . ARG A 1 105 ? -4.601 -9.722 16.054 1.00 94.62 105 ARG A O 1
ATOM 778 N N . ARG A 1 106 ? -5.921 -9.977 14.249 1.00 94.19 106 ARG A N 1
ATOM 779 C CA . ARG A 1 106 ? -4.896 -9.657 13.255 1.00 94.19 106 ARG A CA 1
ATOM 780 C C . ARG A 1 106 ? -4.616 -8.158 13.157 1.00 94.19 106 ARG A C 1
ATOM 782 O O . ARG A 1 106 ? -3.456 -7.784 13.045 1.00 94.19 106 ARG A O 1
ATOM 789 N N . LEU A 1 107 ? -5.654 -7.320 13.186 1.00 95.50 107 LEU A N 1
ATOM 790 C CA . LEU A 1 107 ? -5.531 -5.909 12.805 1.00 95.50 107 LEU A CA 1
ATOM 791 C C . LEU A 1 107 ? -5.715 -4.901 13.939 1.00 95.50 107 LEU A C 1
ATOM 793 O O . LEU A 1 107 ? -5.275 -3.773 13.764 1.00 95.50 107 LEU A O 1
ATOM 797 N N . SER A 1 108 ? -6.325 -5.244 15.083 1.00 95.19 108 SER A N 1
ATOM 798 C CA . SER A 1 108 ? -6.685 -4.226 16.090 1.00 95.19 108 SER A CA 1
ATOM 799 C C . SER A 1 108 ? -5.479 -3.422 16.569 1.00 95.19 108 SER A C 1
ATOM 801 O O . SER A 1 108 ? -5.486 -2.204 16.446 1.00 95.19 108 SER A O 1
ATOM 803 N N . ALA A 1 109 ? -4.426 -4.095 17.043 1.00 96.62 109 ALA A N 1
ATOM 804 C CA . ALA A 1 109 ? -3.245 -3.417 17.575 1.00 96.62 109 ALA A CA 1
ATOM 805 C C . ALA A 1 109 ? -2.535 -2.564 16.510 1.00 96.62 109 ALA A C 1
ATOM 807 O O . ALA A 1 109 ? -2.141 -1.434 16.782 1.00 96.62 109 ALA A O 1
ATOM 808 N N . ALA A 1 110 ? -2.413 -3.082 15.284 1.00 96.62 110 ALA A N 1
ATOM 809 C CA . ALA A 1 110 ? -1.803 -2.349 14.180 1.00 96.62 110 ALA A CA 1
ATOM 810 C C . ALA A 1 110 ? -2.640 -1.121 13.787 1.00 96.62 110 ALA A C 1
ATOM 812 O O . ALA A 1 110 ? -2.087 -0.038 13.635 1.00 96.62 110 ALA A O 1
ATOM 813 N N . ALA A 1 111 ? -3.964 -1.273 13.677 1.00 96.31 111 ALA A N 1
ATOM 814 C CA . ALA A 1 111 ? -4.890 -0.191 13.355 1.00 96.31 111 ALA A CA 1
ATOM 815 C C . ALA A 1 111 ? -4.873 0.914 14.424 1.00 96.31 111 ALA A C 1
ATOM 817 O O . ALA A 1 111 ? -4.842 2.095 14.084 1.00 96.31 111 ALA A O 1
ATOM 818 N N . ASP A 1 112 ? -4.843 0.543 15.706 1.00 96.06 112 ASP A N 1
ATOM 819 C CA . ASP A 1 112 ? -4.769 1.504 16.810 1.00 96.06 112 ASP A CA 1
ATOM 820 C C . ASP A 1 112 ? -3.425 2.265 16.772 1.00 96.06 112 ASP A C 1
ATOM 822 O O . ASP A 1 112 ? -3.398 3.496 16.843 1.00 96.06 112 ASP A O 1
ATOM 826 N N . GLN A 1 113 ? -2.314 1.558 16.535 1.00 96.44 113 GLN A N 1
ATOM 827 C CA . GLN A 1 113 ? -0.981 2.159 16.443 1.00 96.44 113 GLN A CA 1
ATOM 828 C C . GLN A 1 113 ? -0.846 3.147 15.276 1.00 96.44 113 GLN A C 1
ATOM 830 O O . GLN A 1 113 ? -0.309 4.247 15.450 1.00 96.44 113 GLN A O 1
ATOM 835 N N . VAL A 1 114 ? -1.309 2.779 14.076 1.00 95.88 114 VAL A N 1
ATOM 836 C CA . VAL A 1 114 ? -1.241 3.684 12.916 1.00 95.88 114 VAL A CA 1
ATOM 837 C C . VAL A 1 114 ? -2.189 4.868 13.077 1.00 95.88 114 VAL A C 1
ATOM 839 O O . VAL A 1 114 ? -1.854 5.969 12.645 1.00 95.88 114 VAL A O 1
ATOM 842 N N . ALA A 1 115 ? -3.324 4.685 13.761 1.00 94.81 115 ALA A N 1
ATOM 843 C CA . ALA A 1 115 ? -4.243 5.777 14.043 1.00 94.81 115 ALA A CA 1
ATOM 844 C C . ALA A 1 115 ? -3.626 6.839 14.948 1.00 94.81 115 ALA A C 1
ATOM 846 O O . ALA A 1 115 ? -3.816 8.029 14.700 1.00 94.81 115 ALA A O 1
ATOM 847 N N . GLU A 1 116 ? -2.866 6.435 15.966 1.00 94.38 116 GLU A N 1
ATOM 848 C CA . GLU A 1 116 ? -2.117 7.371 16.804 1.00 94.38 116 GLU A CA 1
ATOM 849 C C . GLU A 1 116 ? -1.011 8.086 16.028 1.00 94.38 116 GLU A C 1
ATOM 851 O O . GLU A 1 116 ? -0.851 9.301 16.162 1.00 94.38 116 GLU A O 1
ATOM 856 N N . ASN A 1 117 ? -0.257 7.352 15.208 1.00 92.75 117 ASN A N 1
ATOM 857 C CA . ASN A 1 117 ? 0.852 7.918 14.441 1.00 92.75 117 ASN A CA 1
ATOM 858 C C . ASN A 1 117 ? 0.366 8.945 13.414 1.00 92.75 117 ASN A C 1
ATOM 860 O O . ASN A 1 117 ? 0.944 10.028 13.326 1.00 92.75 117 ASN A O 1
ATOM 864 N N . ALA A 1 118 ? -0.746 8.667 12.730 1.00 92.50 118 ALA A N 1
ATOM 865 C CA . ALA A 1 118 ? -1.346 9.587 11.767 1.00 92.50 118 ALA A CA 1
ATOM 866 C C . ALA A 1 118 ? -1.707 10.952 12.383 1.00 92.50 118 ALA A C 1
ATOM 868 O O . ALA A 1 118 ? -1.710 11.954 11.679 1.00 92.50 118 ALA A O 1
ATOM 869 N N . GLN A 1 119 ? -1.987 11.020 13.694 1.00 92.44 119 GLN A N 1
ATOM 870 C CA . GLN A 1 119 ? -2.249 12.298 14.374 1.00 92.44 119 GLN A CA 1
ATOM 871 C C . GLN A 1 119 ? -0.974 13.044 14.783 1.00 92.44 119 GLN A C 1
ATOM 873 O O . GLN A 1 119 ? -1.009 14.258 14.961 1.00 92.44 119 GLN A O 1
ATOM 878 N N . LYS A 1 120 ? 0.140 12.331 14.976 1.00 89.25 120 LYS A N 1
ATOM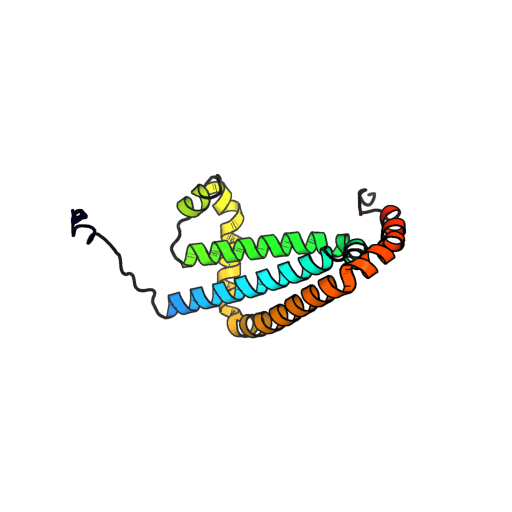 879 C CA . LYS A 1 120 ? 1.414 12.909 15.430 1.00 89.25 120 LYS A CA 1
ATOM 880 C C . LYS A 1 120 ? 2.218 13.515 14.277 1.00 89.25 120 LYS A C 1
ATOM 882 O O . LYS A 1 120 ? 2.955 14.471 14.501 1.00 89.25 120 LYS A O 1
ATOM 887 N N . PHE A 1 121 ? 2.075 12.980 13.063 1.00 83.75 121 PHE A N 1
ATOM 888 C CA . PHE A 1 121 ? 2.944 13.297 11.921 1.00 83.75 121 PHE A CA 1
ATOM 889 C C . PHE A 1 121 ? 2.222 13.953 10.729 1.00 83.75 121 PHE A C 1
ATOM 891 O O . PHE A 1 121 ? 2.740 13.947 9.614 1.00 83.75 121 PHE A O 1
ATOM 898 N N . THR A 1 122 ? 1.057 14.573 10.948 1.00 78.00 122 THR A N 1
ATOM 899 C CA . THR A 1 122 ? 0.204 15.142 9.884 1.00 78.00 122 THR A CA 1
ATOM 900 C C . THR A 1 122 ? 0.931 16.028 8.858 1.00 78.00 122 THR A C 1
ATOM 902 O O . THR A 1 122 ? 0.740 15.789 7.665 1.00 78.00 122 THR A O 1
ATOM 905 N N . PRO A 1 123 ? 1.780 17.011 9.241 1.00 74.56 123 PRO A N 1
ATOM 906 C CA . PRO A 1 123 ? 2.450 17.867 8.255 1.00 74.56 123 PRO A CA 1
ATOM 907 C C . PRO A 1 123 ? 3.414 17.102 7.337 1.00 74.56 123 PRO A C 1
ATOM 909 O O . PRO A 1 123 ? 3.636 17.514 6.202 1.00 74.56 123 PRO A O 1
ATOM 912 N N . GLY A 1 124 ? 3.975 15.986 7.817 1.00 78.44 124 GLY A N 1
ATOM 913 C CA . GLY A 1 124 ? 4.850 15.126 7.022 1.00 78.44 124 GLY A CA 1
ATOM 914 C C . GLY A 1 124 ? 4.089 14.399 5.915 1.00 78.44 124 GLY A C 1
ATOM 915 O O . GLY A 1 124 ? 4.550 14.379 4.779 1.00 78.44 124 GLY A O 1
A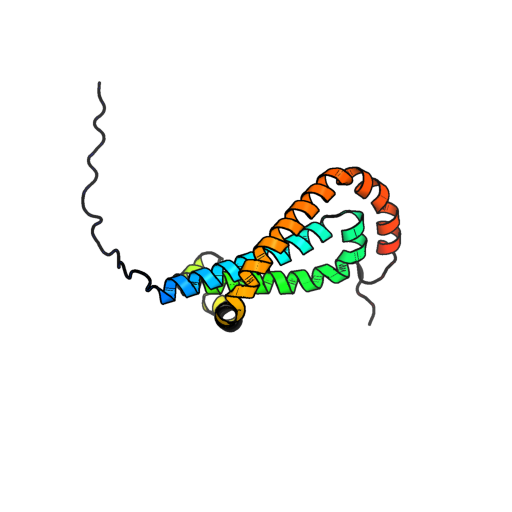TOM 916 N N . HIS A 1 125 ? 2.894 13.883 6.219 1.00 80.44 125 HIS A N 1
ATOM 917 C CA . HIS A 1 125 ? 2.077 13.146 5.250 1.00 80.44 125 HIS A CA 1
ATOM 918 C C . HIS A 1 125 ? 1.590 14.025 4.093 1.00 80.44 125 HIS A C 1
ATOM 920 O O . HIS A 1 125 ? 1.613 13.594 2.947 1.00 80.44 125 HIS A O 1
ATOM 926 N N . GLU A 1 126 ? 1.176 15.267 4.360 1.00 81.88 126 GLU A N 1
ATOM 927 C CA . GLU A 1 126 ? 0.686 16.170 3.306 1.00 81.88 126 GLU A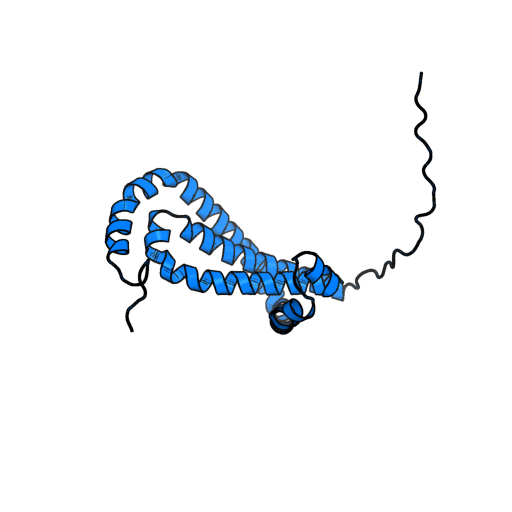 CA 1
ATOM 928 C C . GLU A 1 126 ? 1.788 16.530 2.295 1.00 81.88 126 GLU A C 1
ATOM 930 O O . GLU A 1 126 ? 1.566 16.479 1.085 1.00 81.88 126 GLU A O 1
ATOM 935 N N . LEU A 1 127 ? 3.001 16.820 2.781 1.00 83.56 127 LEU A N 1
ATOM 936 C CA . LEU A 1 127 ? 4.161 17.057 1.920 1.00 83.56 127 LEU A CA 1
ATOM 937 C C . LEU A 1 127 ? 4.543 15.798 1.128 1.00 83.56 127 LEU A C 1
ATOM 939 O O . LEU A 1 127 ? 4.808 15.890 -0.072 1.00 83.56 127 LEU A O 1
ATOM 943 N N . SER A 1 128 ? 4.550 14.645 1.799 1.00 83.19 128 SER A N 1
ATOM 944 C CA . SER A 1 128 ? 4.912 13.355 1.208 1.00 83.19 128 SER A CA 1
ATOM 945 C C . SER A 1 128 ? 3.967 12.976 0.068 1.00 83.19 128 SER A C 1
ATOM 947 O O . SER A 1 128 ? 4.425 12.714 -1.038 1.00 83.19 128 SER A O 1
ATOM 949 N N . VAL A 1 129 ? 2.647 13.103 0.254 1.00 88.69 129 VAL A N 1
ATOM 950 C CA . VAL A 1 129 ? 1.646 12.792 -0.786 1.00 88.69 129 VAL A CA 1
ATOM 951 C C . VAL A 1 129 ? 1.924 13.531 -2.097 1.00 88.69 129 VAL A C 1
ATOM 953 O O . VAL A 1 129 ? 1.872 12.927 -3.168 1.00 88.69 129 VAL A O 1
ATOM 956 N N . HIS A 1 130 ? 2.235 14.829 -2.042 1.00 86.62 130 HIS A N 1
ATOM 957 C CA . HIS A 1 130 ? 2.539 15.596 -3.252 1.00 86.62 130 HIS A CA 1
ATOM 958 C C . HIS A 1 130 ? 3.824 15.128 -3.944 1.00 86.62 130 HIS A C 1
ATOM 960 O O . HIS A 1 130 ? 3.866 15.066 -5.175 1.00 86.62 130 HIS A O 1
ATOM 966 N N . GLN A 1 131 ? 4.858 14.801 -3.169 1.00 87.19 131 GLN A N 1
ATOM 967 C CA . GLN A 1 131 ? 6.126 14.300 -3.697 1.00 87.19 131 GLN A CA 1
ATOM 968 C C . GLN A 1 131 ? 5.949 12.913 -4.322 1.00 87.19 131 GLN A C 1
ATOM 970 O O . GLN A 1 131 ? 6.303 12.717 -5.485 1.00 87.19 131 GLN A O 1
ATOM 975 N N . GLU A 1 132 ? 5.320 11.989 -3.598 1.00 88.19 132 GLU A N 1
ATOM 976 C CA . GLU A 1 132 ? 5.097 10.608 -4.025 1.00 88.19 132 GLU A CA 1
ATOM 977 C C . GLU A 1 132 ? 4.194 10.520 -5.261 1.00 88.19 132 GLU A C 1
ATOM 979 O O . GLU A 1 132 ? 4.464 9.726 -6.162 1.00 88.19 132 GLU A O 1
ATOM 984 N N . LEU A 1 133 ? 3.175 11.384 -5.372 1.00 91.56 133 LEU A N 1
ATOM 985 C CA . LEU A 1 133 ? 2.363 11.507 -6.590 1.00 91.56 133 LEU A CA 1
ATOM 986 C C . LEU A 1 133 ? 3.200 11.916 -7.805 1.00 91.56 133 LEU A C 1
ATOM 988 O O . LEU A 1 133 ? 3.031 11.351 -8.886 1.00 91.56 133 LEU A O 1
ATOM 992 N N . GLY A 1 134 ? 4.093 12.895 -7.640 1.00 89.44 134 GLY A N 1
ATOM 993 C CA . GLY A 1 134 ? 4.984 13.342 -8.711 1.00 89.44 134 GLY A CA 1
ATOM 994 C C . GLY A 1 134 ? 5.971 12.253 -9.136 1.00 89.44 134 GLY A C 1
ATOM 995 O O . GLY A 1 134 ? 6.173 12.034 -10.333 1.00 89.44 134 GLY A O 1
ATOM 996 N N . LEU A 1 135 ? 6.541 11.534 -8.163 1.00 89.25 135 LEU A N 1
ATOM 997 C CA . LEU A 1 135 ? 7.428 10.397 -8.411 1.00 89.25 135 LEU A CA 1
ATOM 998 C C . LEU A 1 135 ? 6.706 9.274 -9.160 1.00 89.25 135 LEU A C 1
ATOM 1000 O O . LEU A 1 135 ? 7.226 8.806 -10.176 1.00 89.25 135 LEU A O 1
ATOM 1004 N N . LEU A 1 136 ? 5.498 8.913 -8.720 1.00 91.88 136 LEU A N 1
ATOM 1005 C CA . LEU A 1 136 ? 4.693 7.854 -9.325 1.00 91.88 136 LEU A CA 1
ATOM 1006 C C . LEU A 1 136 ? 4.287 8.196 -10.755 1.00 91.88 136 LEU A C 1
ATOM 1008 O O . LEU A 1 136 ? 4.462 7.380 -11.658 1.00 91.88 136 LEU A O 1
ATOM 1012 N N . ALA A 1 137 ? 3.788 9.414 -10.983 1.00 93.25 137 ALA A N 1
ATOM 1013 C CA . ALA A 1 137 ? 3.417 9.871 -12.318 1.00 93.25 137 ALA A CA 1
ATOM 1014 C C . ALA A 1 137 ? 4.617 9.814 -13.276 1.00 93.25 137 ALA A C 1
ATOM 1016 O O . ALA A 1 137 ? 4.515 9.239 -14.360 1.00 93.25 137 ALA A O 1
ATOM 1017 N N . GLY A 1 138 ? 5.773 10.329 -12.845 1.00 91.44 138 GLY A N 1
ATOM 1018 C CA . GLY A 1 138 ? 6.996 10.284 -13.643 1.00 91.44 138 GLY A CA 1
ATOM 1019 C C . GLY A 1 138 ? 7.521 8.862 -13.868 1.00 91.44 138 GLY A C 1
ATOM 1020 O O . GLY A 1 138 ? 8.038 8.569 -14.944 1.00 91.44 138 GLY A O 1
ATOM 1021 N N . ALA A 1 139 ? 7.403 7.968 -12.883 1.00 88.38 139 ALA A N 1
ATOM 1022 C CA . ALA A 1 139 ? 7.801 6.567 -13.021 1.00 88.38 139 ALA A CA 1
ATOM 1023 C C . ALA A 1 139 ? 6.920 5.825 -14.036 1.00 88.38 139 ALA A C 1
ATOM 1025 O O . ALA A 1 139 ? 7.447 5.157 -14.926 1.00 88.38 139 ALA A O 1
ATOM 1026 N N . CYS A 1 140 ? 5.599 6.001 -13.954 1.00 92.56 140 CYS A N 1
ATOM 1027 C CA . CYS A 1 140 ? 4.644 5.445 -14.911 1.00 92.56 140 CYS A CA 1
ATOM 1028 C C . CYS A 1 140 ? 4.891 5.959 -16.333 1.00 92.56 140 CYS A C 1
ATOM 1030 O O . CYS A 1 140 ? 4.929 5.165 -17.271 1.00 92.56 140 CYS A O 1
ATOM 1032 N N . GLU A 1 141 ? 5.090 7.270 -16.496 1.00 94.00 141 GLU A N 1
ATOM 1033 C CA . GLU A 1 141 ? 5.349 7.873 -17.805 1.00 94.00 141 GLU A CA 1
ATOM 1034 C C . GLU A 1 141 ? 6.644 7.334 -18.427 1.00 94.00 141 GLU A C 1
ATOM 1036 O O . GLU A 1 141 ? 6.636 6.902 -19.582 1.00 94.00 141 GLU A O 1
ATOM 1041 N N . ARG A 1 142 ? 7.740 7.286 -17.655 1.00 88.25 142 ARG A N 1
ATOM 1042 C CA . ARG A 1 142 ? 9.010 6.715 -18.126 1.00 88.25 142 ARG A CA 1
ATOM 1043 C C . ARG A 1 142 ? 8.841 5.262 -18.548 1.00 88.25 142 ARG A C 1
ATOM 1045 O O . ARG A 1 142 ? 9.231 4.922 -19.660 1.00 88.25 142 ARG A O 1
ATOM 1052 N N . LEU A 1 143 ? 8.213 4.438 -17.705 1.00 89.50 143 LEU A N 1
ATOM 1053 C CA . LEU A 1 143 ? 7.976 3.029 -18.011 1.00 89.50 143 LEU A CA 1
ATOM 1054 C C . LEU A 1 143 ? 7.159 2.867 -19.296 1.00 89.50 143 LEU A C 1
ATOM 1056 O O . LEU A 1 143 ? 7.494 2.029 -20.123 1.00 89.50 143 LEU A O 1
ATOM 1060 N N . GLN A 1 144 ? 6.121 3.680 -19.499 1.00 93.06 144 GLN A N 1
ATOM 1061 C CA . GLN A 1 144 ? 5.301 3.620 -20.708 1.00 93.06 144 GLN A CA 1
ATOM 1062 C C . GLN A 1 144 ? 6.089 4.003 -21.970 1.00 93.06 144 GLN A C 1
ATOM 1064 O O . GLN A 1 144 ? 5.907 3.380 -23.016 1.00 93.06 144 GLN A O 1
ATOM 1069 N N . GLN A 1 145 ? 6.965 5.007 -21.884 1.00 93.19 145 GLN A N 1
ATOM 1070 C CA . GLN A 1 145 ? 7.778 5.472 -23.012 1.00 93.19 145 GLN A CA 1
ATOM 1071 C C . GLN A 1 145 ? 8.908 4.498 -23.371 1.00 93.19 145 GLN A C 1
ATOM 1073 O O . GLN A 1 145 ? 9.220 4.332 -24.551 1.00 93.19 145 GLN A O 1
ATOM 1078 N N . SER A 1 146 ? 9.524 3.855 -22.376 1.00 90.06 146 SER A N 1
ATOM 1079 C CA . SER A 1 146 ? 10.686 2.982 -22.568 1.00 90.06 146 SER A CA 1
ATOM 1080 C C . SER A 1 146 ? 10.372 1.488 -22.490 1.00 90.06 146 SER A C 1
ATOM 1082 O O . SER A 1 146 ? 11.302 0.689 -22.569 1.00 90.06 146 SER A O 1
ATOM 1084 N N . PHE A 1 147 ? 9.098 1.087 -22.381 1.00 91.50 147 PHE A N 1
ATOM 1085 C CA . PHE A 1 147 ? 8.729 -0.309 -22.120 1.00 91.50 147 PHE A CA 1
ATOM 1086 C C . PHE A 1 147 ? 9.358 -1.297 -23.107 1.00 91.50 147 PHE A C 1
ATOM 1088 O O . PHE A 1 147 ? 10.001 -2.255 -22.688 1.00 91.50 147 PHE A O 1
ATOM 1095 N N . THR A 1 148 ? 9.190 -1.066 -24.414 1.00 93.12 148 THR A N 1
ATOM 1096 C CA . THR A 1 148 ? 9.710 -1.971 -25.450 1.00 93.12 148 THR A CA 1
ATOM 1097 C C . THR A 1 148 ? 11.244 -2.032 -25.438 1.00 93.12 148 THR A C 1
ATOM 1099 O O . THR A 1 148 ? 11.764 -3.139 -25.320 1.00 93.12 148 THR A O 1
ATOM 1102 N N . PRO A 1 149 ? 11.983 -0.901 -25.453 1.00 91.06 149 PRO A N 1
ATOM 1103 C CA . PRO A 1 149 ? 13.438 -0.925 -25.277 1.00 91.06 149 PRO A CA 1
ATOM 1104 C C . PRO A 1 149 ? 13.910 -1.636 -23.998 1.00 91.06 149 PRO A C 1
ATOM 1106 O O . PRO A 1 149 ? 14.877 -2.394 -24.026 1.00 91.06 149 PRO A O 1
ATOM 1109 N N . GLU A 1 150 ? 13.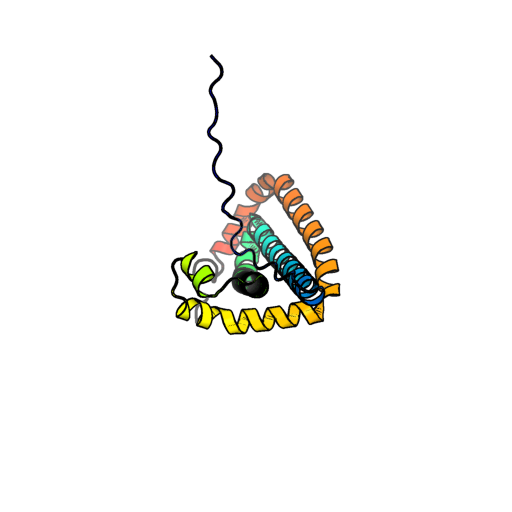233 -1.415 -22.869 1.00 90.62 150 GLU A N 1
ATOM 1110 C CA . GLU A 1 150 ? 13.573 -2.053 -21.593 1.00 90.62 150 GLU A CA 1
ATOM 1111 C C . GLU A 1 150 ? 13.318 -3.559 -21.622 1.00 90.62 150 GLU A C 1
ATOM 1113 O O . GLU A 1 150 ? 14.121 -4.328 -21.096 1.00 90.62 150 GLU A O 1
ATOM 1118 N N . LEU A 1 151 ? 12.233 -3.995 -22.267 1.00 92.00 151 LEU A N 1
ATOM 1119 C CA . LEU A 1 151 ? 11.918 -5.405 -22.465 1.00 92.00 151 LEU A CA 1
ATOM 1120 C C . LEU A 1 151 ? 12.946 -6.096 -23.367 1.00 92.00 151 LEU A C 1
ATOM 1122 O O . LEU A 1 151 ? 13.359 -7.211 -23.065 1.00 92.00 151 LEU A O 1
ATOM 1126 N N . GLU A 1 152 ? 13.379 -5.441 -24.443 1.00 93.00 152 GLU A N 1
ATOM 1127 C CA . GLU A 1 152 ? 14.399 -5.966 -25.358 1.00 93.00 152 GLU A CA 1
ATOM 1128 C C . GLU A 1 152 ? 15.771 -6.103 -24.679 1.00 93.00 152 GLU A C 1
ATOM 1130 O O . GLU A 1 152 ? 16.495 -7.060 -24.949 1.00 93.00 152 GLU A O 1
ATOM 1135 N N . ALA A 1 153 ? 16.111 -5.196 -23.757 1.00 88.81 153 ALA A N 1
ATOM 1136 C CA . ALA A 1 153 ? 17.359 -5.228 -22.988 1.00 88.81 153 ALA A CA 1
ATOM 1137 C C . ALA A 1 153 ? 17.307 -6.134 -21.738 1.00 88.81 153 ALA A C 1
ATOM 1139 O O . ALA A 1 153 ? 18.340 -6.453 -21.144 1.00 88.81 153 ALA A O 1
ATOM 1140 N N . ALA A 1 154 ? 16.117 -6.553 -21.307 1.00 89.38 154 ALA A N 1
ATOM 1141 C CA . ALA A 1 154 ? 15.922 -7.347 -20.097 1.00 89.38 154 ALA A CA 1
ATOM 1142 C C . ALA A 1 154 ? 16.528 -8.775 -20.105 1.00 89.38 154 ALA A C 1
ATOM 1144 O O . ALA A 1 154 ? 16.952 -9.214 -19.028 1.00 89.38 154 ALA A O 1
ATOM 1145 N N . PRO A 1 155 ? 16.624 -9.514 -21.237 1.00 92.00 155 PRO A N 1
ATOM 1146 C CA . PRO A 1 155 ? 17.064 -10.911 -21.238 1.00 92.00 155 PRO A CA 1
ATOM 1147 C C . PRO A 1 155 ? 18.438 -11.144 -20.606 1.00 92.00 155 PRO A C 1
ATOM 1149 O O . PRO A 1 155 ? 18.621 -12.136 -19.901 1.00 92.00 155 PRO A O 1
ATOM 1152 N N . GLU A 1 156 ? 19.394 -10.228 -20.791 1.00 87.88 156 GLU A N 1
ATOM 1153 C CA . GLU A 1 156 ? 20.727 -10.344 -20.183 1.00 87.88 156 GLU A CA 1
ATOM 1154 C C . GLU A 1 156 ? 20.650 -10.339 -18.651 1.00 87.88 156 GLU A C 1
ATOM 1156 O O . GLU A 1 156 ? 21.255 -11.175 -17.974 1.00 87.88 156 GLU A O 1
ATOM 1161 N N . VAL A 1 157 ? 19.843 -9.433 -18.094 1.00 86.31 157 VAL A N 1
ATOM 1162 C CA . VAL A 1 157 ? 19.625 -9.337 -16.648 1.00 86.31 157 VAL A CA 1
ATOM 1163 C C . VAL A 1 157 ? 18.883 -10.566 -16.142 1.00 86.31 157 VAL A C 1
ATOM 1165 O O . VAL A 1 157 ? 19.253 -11.114 -15.104 1.00 86.31 157 VAL A O 1
ATOM 1168 N N . TRP A 1 158 ? 17.879 -11.045 -16.875 1.00 87.31 158 TRP A N 1
ATOM 1169 C CA . TRP A 1 158 ? 17.127 -12.247 -16.512 1.00 87.31 158 TRP A CA 1
ATOM 1170 C C . TRP A 1 158 ? 18.017 -13.487 -16.473 1.00 87.31 158 TRP A C 1
ATOM 1172 O O . TRP A 1 158 ? 17.914 -14.289 -15.547 1.00 87.31 158 TRP A O 1
ATOM 1182 N N . GLU A 1 159 ? 18.934 -13.624 -17.428 1.00 87.19 159 GLU A N 1
ATOM 1183 C CA . GLU A 1 159 ? 19.889 -14.729 -17.487 1.00 87.19 159 GLU A CA 1
ATOM 1184 C C . GLU A 1 159 ? 20.868 -14.731 -16.309 1.00 87.19 159 GLU A C 1
ATOM 1186 O O . GLU A 1 159 ? 21.105 -15.776 -15.693 1.00 87.19 159 GLU A O 1
ATOM 1191 N N . VAL A 1 160 ? 21.401 -13.562 -15.943 1.00 85.50 160 VAL A N 1
ATOM 1192 C CA . VAL A 1 160 ? 22.232 -13.407 -14.737 1.00 85.50 160 VAL A CA 1
ATOM 1193 C C . VAL A 1 160 ? 21.416 -13.724 -13.480 1.00 85.50 160 VAL A C 1
ATOM 1195 O O . VAL A 1 160 ? 21.871 -14.451 -12.590 1.00 85.50 160 VAL A O 1
ATOM 1198 N N . ARG A 1 161 ? 20.177 -13.229 -13.408 1.00 76.50 161 ARG A N 1
ATOM 1199 C CA . ARG A 1 161 ? 19.303 -13.396 -12.240 1.00 76.50 161 ARG A CA 1
ATOM 1200 C C . ARG A 1 161 ? 18.825 -14.827 -12.057 1.00 76.50 161 ARG A C 1
ATOM 1202 O O . ARG A 1 161 ? 18.847 -15.314 -10.932 1.00 76.50 161 ARG A O 1
ATOM 1209 N N . ARG A 1 162 ? 18.513 -15.549 -13.135 1.00 80.75 162 ARG A N 1
ATOM 1210 C CA . ARG A 1 162 ? 18.160 -16.977 -13.097 1.00 80.75 162 ARG A CA 1
ATOM 1211 C C . ARG A 1 162 ? 19.256 -17.825 -12.453 1.00 80.75 162 ARG A C 1
ATOM 1213 O O . ARG A 1 162 ? 18.947 -18.819 -11.804 1.00 80.75 162 ARG A O 1
ATOM 1220 N N . LYS A 1 163 ? 20.522 -17.435 -12.617 1.00 82.56 163 LYS A N 1
ATOM 1221 C CA . LYS A 1 163 ? 21.692 -18.124 -12.045 1.00 82.56 163 LYS A CA 1
ATOM 1222 C C . LYS A 1 163 ? 22.013 -17.678 -10.613 1.00 82.56 163 LYS A C 1
ATOM 1224 O O . LYS A 1 163 ? 22.912 -18.237 -9.994 1.00 82.56 163 LYS A O 1
ATOM 1229 N N . THR A 1 164 ? 21.294 -16.686 -10.085 1.00 76.50 164 THR A N 1
ATOM 1230 C CA . THR A 1 164 ? 21.496 -16.140 -8.741 1.00 76.50 164 THR A CA 1
ATOM 1231 C C . THR A 1 164 ? 20.527 -16.802 -7.746 1.00 76.50 164 THR A C 1
ATOM 1233 O O . THR A 1 164 ? 19.310 -16.705 -7.927 1.00 76.50 164 THR A O 1
ATOM 1236 N N . PRO A 1 165 ? 21.017 -17.455 -6.674 1.00 70.06 165 PRO A N 1
ATOM 1237 C CA . PRO A 1 165 ? 20.161 -18.030 -5.635 1.00 70.06 165 PRO A CA 1
ATOM 1238 C C . PRO A 1 165 ? 19.281 -16.980 -4.939 1.00 70.06 165 PRO A C 1
ATOM 1240 O O . PRO A 1 165 ? 19.716 -15.855 -4.685 1.00 70.06 165 PRO A O 1
ATOM 1243 N N . GLY A 1 166 ? 18.057 -17.364 -4.577 1.00 66.62 166 GLY A N 1
ATOM 1244 C CA . GLY A 1 166 ? 17.065 -16.509 -3.919 1.00 66.62 166 GLY A CA 1
ATOM 1245 C C . GLY A 1 166 ? 15.915 -16.047 -4.816 1.00 66.62 166 GLY A C 1
ATOM 1246 O O . GLY A 1 166 ? 14.941 -15.540 -4.278 1.00 66.62 166 GLY A O 1
ATOM 1247 N N . TRP A 1 167 ? 16.002 -16.216 -6.144 1.00 62.16 167 TRP A N 1
ATOM 1248 C CA . TRP A 1 167 ? 14.954 -15.777 -7.085 1.00 62.16 167 TRP A CA 1
ATOM 1249 C C . TRP A 1 167 ? 13.797 -16.769 -7.216 1.00 62.16 167 TRP A C 1
ATOM 1251 O O . TRP A 1 167 ? 12.643 -16.440 -6.975 1.00 62.16 167 TRP A O 1
ATOM 1261 N N . TRP A 1 168 ? 14.120 -18.000 -7.598 1.00 59.47 168 TRP A N 1
ATOM 1262 C CA . TRP A 1 168 ? 13.177 -19.115 -7.735 1.00 59.47 168 TRP A CA 1
ATOM 1263 C C . TRP A 1 168 ? 13.584 -20.314 -6.866 1.00 59.47 168 TRP A C 1
ATOM 1265 O O . TRP A 1 168 ? 12.834 -21.277 -6.736 1.00 59.47 168 TRP A O 1
ATOM 1275 N N . TRP A 1 169 ? 14.776 -20.249 -6.268 1.00 53.16 169 TRP A N 1
ATOM 1276 C CA . TRP A 1 169 ? 15.334 -21.262 -5.384 1.00 53.16 169 TRP A CA 1
ATOM 1277 C C . TRP A 1 169 ? 15.716 -20.608 -4.055 1.00 53.16 169 TRP A C 1
ATOM 1279 O O . TRP A 1 169 ? 16.315 -19.526 -4.095 1.00 53.16 169 TRP A O 1
ATOM 1289 N N . PRO A 1 170 ? 15.411 -21.215 -2.894 1.00 56.81 170 PRO A N 1
ATOM 1290 C CA . PRO A 1 170 ? 15.811 -20.667 -1.604 1.00 56.81 170 PRO A CA 1
ATOM 1291 C C . PRO A 1 170 ? 17.321 -20.418 -1.579 1.00 56.81 170 PRO A C 1
ATOM 1293 O O . PRO A 1 170 ? 18.096 -21.233 -2.089 1.00 56.81 170 PRO A O 1
ATOM 1296 N N . LYS A 1 171 ? 17.765 -19.309 -0.971 1.00 59.31 171 LYS A N 1
ATOM 1297 C CA . LYS A 1 171 ? 19.167 -19.237 -0.542 1.00 59.31 171 LYS A CA 1
ATOM 1298 C C . LYS A 1 171 ? 19.372 -20.431 0.392 1.00 59.31 171 LYS A C 1
ATOM 1300 O O . LYS A 1 171 ? 18.565 -20.621 1.300 1.00 59.31 171 LYS A O 1
ATOM 1305 N N . GLY A 1 172 ? 20.352 -21.281 0.083 1.00 59.34 172 GLY A N 1
ATOM 1306 C CA . GLY A 1 172 ? 20.682 -22.428 0.927 1.00 59.34 172 GLY A CA 1
ATOM 1307 C C . GLY A 1 172 ? 20.925 -21.998 2.381 1.00 59.34 172 GLY A C 1
ATOM 1308 O O . GLY A 1 172 ? 21.112 -20.801 2.620 1.00 59.34 172 GLY A O 1
ATOM 1309 N N . PRO A 1 173 ? 20.870 -22.951 3.325 1.00 52.88 173 PRO A N 1
ATOM 1310 C CA . PRO A 1 173 ? 21.047 -22.670 4.747 1.00 52.88 173 PRO A CA 1
ATOM 1311 C C . PRO A 1 173 ? 22.364 -21.947 5.050 1.00 52.88 173 PRO A C 1
ATOM 1313 O O . PRO A 1 173 ? 23.364 -22.207 4.339 1.00 52.88 173 PRO A O 1
#

Mean predicted aligned error: 10.37 Å

Radius of gyration: 23.16 Å; Cα contacts (8 Å, |Δi|>4): 130; chains: 1; bounding box: 73×42×43 Å

Solvent-accessible surface area (backbone atoms only — not comparable to full-atom values): 9769 Å² total; per-residue (Å²): 138,82,85,82,77,81,87,79,75,98,76,80,91,71,81,82,77,79,71,70,70,48,72,70,53,49,51,52,49,52,29,34,52,39,40,31,51,28,43,45,38,55,43,48,42,56,50,53,49,48,67,34,60,38,57,13,62,72,41,36,80,70,48,54,66,52,46,56,55,38,50,53,48,34,50,22,32,52,50,28,45,42,46,77,72,68,50,48,61,59,63,55,17,67,76,69,83,45,52,46,68,60,52,47,75,73,36,46,70,53,12,54,53,47,51,55,47,24,69,75,46,46,76,57,28,61,55,43,36,59,52,41,50,53,50,38,53,52,51,53,52,49,48,68,76,41,41,67,68,38,50,73,60,15,58,66,55,46,56,55,40,73,74,40,78,52,75,94,44,76,62,75,134